Protein AF-A0A2W5XEI6-F1 (afdb_monomer)

Mean predicted aligned error: 8.84 Å

Structure (mmCIF, N/CA/C/O backbone):
data_AF-A0A2W5XEI6-F1
#
_entry.id   AF-A0A2W5XEI6-F1
#
loop_
_atom_site.group_PDB
_atom_site.id
_atom_site.type_symbol
_atom_site.label_atom_id
_atom_site.label_alt_id
_atom_site.label_comp_id
_atom_site.label_asym_id
_atom_site.label_entity_id
_atom_site.label_seq_id
_atom_site.pdbx_PDB_ins_code
_atom_site.Cartn_x
_atom_site.Cartn_y
_atom_site.Cartn_z
_atom_site.occupancy
_atom_site.B_iso_or_equiv
_atom_site.auth_seq_id
_atom_site.auth_comp_id
_atom_site.auth_asym_id
_atom_site.auth_atom_id
_atom_site.pdbx_PDB_model_num
ATOM 1 N N . MET A 1 1 ? -6.142 2.911 18.989 1.00 68.00 1 MET A N 1
ATOM 2 C CA . MET A 1 1 ? -6.221 1.811 17.996 1.00 68.00 1 MET A CA 1
ATOM 3 C C . MET A 1 1 ? -6.666 2.316 16.621 1.00 68.00 1 MET A C 1
ATOM 5 O O . MET A 1 1 ? -5.865 2.288 15.700 1.00 68.00 1 MET A O 1
ATOM 9 N N . LYS A 1 2 ? -7.888 2.855 16.476 1.00 72.12 2 LYS A N 1
ATOM 10 C CA . LYS A 1 2 ? -8.431 3.325 15.181 1.00 72.12 2 LYS A CA 1
ATOM 11 C C . LYS A 1 2 ? -7.622 4.457 14.532 1.00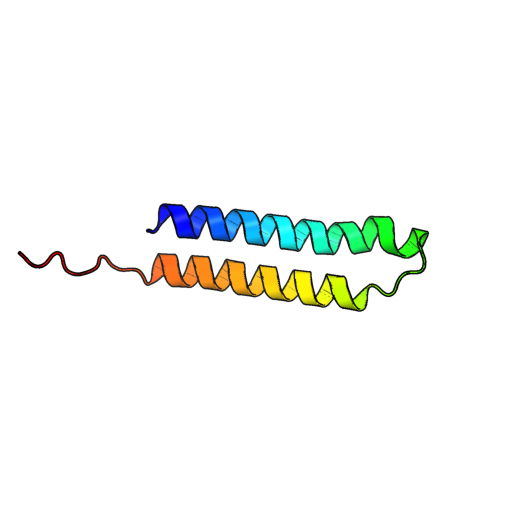 72.12 2 LYS A C 1
ATOM 13 O O . LYS A 1 2 ? -7.326 4.388 13.349 1.00 72.12 2 LYS A O 1
ATOM 18 N N . THR A 1 3 ? -7.185 5.441 15.321 1.00 77.56 3 THR A N 1
ATOM 19 C CA . THR A 1 3 ? -6.339 6.549 14.840 1.00 77.56 3 THR A CA 1
ATOM 20 C C . THR A 1 3 ? -4.998 6.065 14.285 1.00 77.56 3 THR A C 1
ATOM 22 O O . THR A 1 3 ? -4.564 6.540 13.245 1.00 77.56 3 THR A O 1
ATOM 25 N N . LEU A 1 4 ? -4.368 5.077 14.932 1.00 77.94 4 LEU A N 1
ATOM 26 C CA . LEU A 1 4 ? -3.122 4.476 14.443 1.00 77.94 4 LEU A CA 1
ATOM 27 C C . LEU A 1 4 ? -3.332 3.762 13.102 1.00 77.94 4 LEU A C 1
ATOM 29 O O . LEU A 1 4 ? -2.538 3.962 12.192 1.00 77.94 4 LEU A O 1
ATOM 33 N N . ALA A 1 5 ? -4.419 2.998 12.951 1.00 79.00 5 ALA A N 1
ATOM 34 C CA . ALA A 1 5 ? -4.747 2.336 11.687 1.00 79.00 5 ALA A CA 1
ATOM 35 C C . ALA A 1 5 ? -5.040 3.328 10.551 1.00 79.00 5 ALA A C 1
ATOM 37 O O . ALA A 1 5 ? -4.630 3.090 9.418 1.00 79.00 5 ALA A O 1
ATOM 38 N N . LEU A 1 6 ? -5.686 4.459 10.853 1.00 83.06 6 LEU A N 1
ATOM 39 C CA . LEU A 1 6 ? -5.890 5.539 9.886 1.00 83.06 6 LEU A CA 1
ATOM 40 C C . LEU A 1 6 ? -4.551 6.140 9.433 1.00 83.06 6 LEU A C 1
ATOM 42 O O . LEU A 1 6 ? -4.314 6.284 8.238 1.00 83.06 6 LEU A O 1
ATOM 46 N N . VAL A 1 7 ? -3.665 6.459 10.380 1.00 87.25 7 VAL A N 1
ATOM 47 C CA . VAL A 1 7 ? -2.340 7.026 10.084 1.00 87.25 7 VAL A CA 1
ATOM 48 C C . VAL A 1 7 ? -1.505 6.050 9.252 1.00 87.25 7 VAL A C 1
ATOM 50 O O . VAL A 1 7 ? -0.934 6.446 8.239 1.00 87.25 7 VAL A O 1
ATOM 53 N N . LEU A 1 8 ? -1.491 4.767 9.620 1.00 86.12 8 LEU A N 1
ATOM 54 C CA . LEU A 1 8 ? -0.823 3.712 8.853 1.00 86.12 8 LEU A CA 1
ATOM 55 C C . LEU A 1 8 ? -1.391 3.580 7.440 1.00 86.12 8 LEU A C 1
ATOM 57 O O . LEU A 1 8 ? -0.615 3.520 6.489 1.00 86.12 8 LEU A O 1
ATOM 61 N N . ALA A 1 9 ? -2.717 3.587 7.284 1.00 81.75 9 ALA A N 1
ATOM 62 C CA . ALA A 1 9 ? -3.344 3.551 5.968 1.00 81.75 9 ALA A CA 1
ATOM 63 C C . ALA A 1 9 ? -2.875 4.728 5.100 1.00 81.75 9 ALA A C 1
ATOM 65 O O . ALA A 1 9 ? -2.435 4.507 3.975 1.00 81.75 9 ALA A O 1
ATOM 66 N N . ILE A 1 10 ? -2.880 5.956 5.628 1.00 89.19 10 ILE A N 1
ATOM 67 C CA . ILE A 1 10 ? -2.429 7.147 4.891 1.00 89.19 10 ILE A CA 1
ATOM 68 C C . ILE A 1 10 ? -0.966 7.004 4.454 1.00 89.19 10 ILE A C 1
ATOM 70 O O . ILE A 1 10 ? -0.661 7.221 3.284 1.00 89.19 10 ILE A O 1
ATOM 74 N N . ILE A 1 11 ? -0.069 6.597 5.358 1.00 90.31 11 ILE A N 1
ATOM 75 C CA . ILE A 1 11 ? 1.356 6.409 5.041 1.00 90.31 11 ILE A CA 1
ATOM 76 C C . ILE A 1 11 ? 1.530 5.363 3.933 1.00 90.31 11 ILE A C 1
ATOM 78 O O . ILE A 1 11 ? 2.268 5.596 2.978 1.00 90.31 11 ILE A O 1
ATOM 82 N N . LEU A 1 12 ? 0.824 4.235 4.023 1.00 88.25 12 LEU A N 1
ATOM 83 C CA . LEU A 1 12 ? 0.883 3.168 3.023 1.00 88.25 12 LEU A CA 1
ATOM 84 C C . LEU A 1 12 ? 0.363 3.633 1.657 1.00 88.25 12 LEU A C 1
ATOM 86 O O . LEU A 1 12 ? 0.977 3.328 0.637 1.00 88.25 12 LEU A O 1
ATOM 90 N N . PHE A 1 13 ? -0.706 4.429 1.621 1.00 85.62 13 PHE A N 1
ATOM 91 C CA . PHE A 1 13 ? -1.202 5.035 0.383 1.00 85.62 13 PHE A CA 1
ATOM 92 C C . PHE A 1 13 ? -0.198 6.022 -0.224 1.00 85.62 13 PHE A C 1
ATOM 94 O O . PHE A 1 13 ? 0.024 5.996 -1.433 1.00 85.62 13 PHE A O 1
ATOM 101 N N . VAL A 1 14 ? 0.451 6.854 0.595 1.00 86.50 14 VAL A N 1
ATOM 102 C CA . VAL A 1 14 ? 1.498 7.777 0.126 1.00 86.50 14 VAL A CA 1
ATOM 103 C C . VAL A 1 14 ? 2.683 7.001 -0.450 1.00 86.50 14 VAL A C 1
ATOM 105 O O . VAL A 1 14 ? 3.139 7.319 -1.545 1.00 86.50 14 VAL A O 1
ATOM 108 N N . LEU A 1 15 ? 3.148 5.947 0.225 1.00 81.75 15 LEU A N 1
ATOM 109 C CA . LEU A 1 15 ? 4.224 5.088 -0.278 1.00 81.75 15 LEU A CA 1
ATOM 110 C C . LEU A 1 15 ? 3.835 4.365 -1.573 1.00 81.75 15 LEU A C 1
ATOM 112 O O . LEU A 1 15 ? 4.663 4.262 -2.475 1.00 81.75 15 LEU A O 1
ATOM 116 N N . ALA A 1 16 ? 2.585 3.913 -1.702 1.00 80.19 16 ALA A N 1
ATOM 117 C CA . ALA A 1 16 ? 2.084 3.309 -2.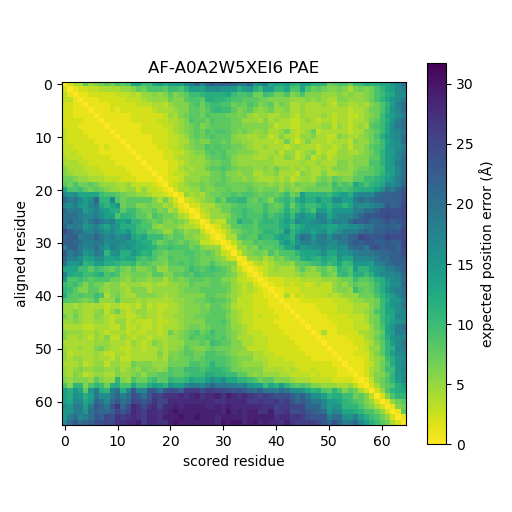934 1.00 80.19 16 ALA A CA 1
ATOM 118 C C . ALA A 1 16 ? 2.120 4.303 -4.107 1.00 80.19 16 ALA A C 1
ATOM 120 O O . ALA A 1 16 ? 2.583 3.961 -5.195 1.0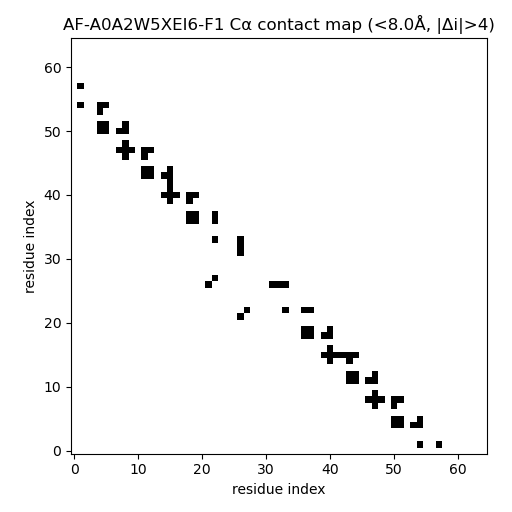0 80.19 16 ALA A O 1
ATOM 121 N N . LEU A 1 17 ? 1.689 5.548 -3.874 1.00 81.56 17 LEU A N 1
ATOM 122 C CA . LEU A 1 17 ? 1.722 6.611 -4.879 1.00 81.56 17 LEU A CA 1
ATOM 123 C C . LEU A 1 17 ? 3.153 7.005 -5.249 1.00 81.56 17 LEU A C 1
ATOM 125 O O . LEU A 1 17 ? 3.435 7.177 -6.430 1.00 81.56 17 LEU A O 1
ATOM 129 N N . LEU A 1 18 ? 4.059 7.104 -4.272 1.00 80.50 18 LEU A N 1
ATOM 130 C CA . LEU A 1 18 ? 5.478 7.393 -4.505 1.00 80.50 18 LEU A CA 1
ATOM 131 C C . LEU A 1 18 ? 6.186 6.263 -5.256 1.00 80.50 18 LEU A C 1
ATOM 133 O O . LEU A 1 18 ? 7.011 6.529 -6.126 1.00 80.50 18 LEU A O 1
ATOM 137 N N . ALA A 1 19 ? 5.851 5.005 -4.964 1.00 76.88 19 ALA A N 1
ATOM 138 C CA . ALA A 1 19 ? 6.369 3.865 -5.710 1.00 76.88 19 ALA A CA 1
ATOM 139 C C . ALA A 1 19 ? 5.936 3.937 -7.181 1.00 76.88 19 ALA A C 1
ATOM 141 O O . ALA A 1 19 ? 6.752 3.724 -8.073 1.00 76.88 19 ALA A O 1
ATOM 142 N N . TRP A 1 20 ? 4.680 4.303 -7.447 1.00 74.50 20 TRP A N 1
ATOM 143 C CA . TRP A 1 20 ? 4.158 4.410 -8.809 1.00 74.50 20 TRP A CA 1
ATOM 144 C C . TRP A 1 20 ? 4.685 5.639 -9.562 1.00 74.50 20 TRP A C 1
ATOM 146 O O . TRP A 1 20 ? 5.062 5.538 -10.730 1.00 74.50 20 TRP A O 1
ATOM 156 N N . SER A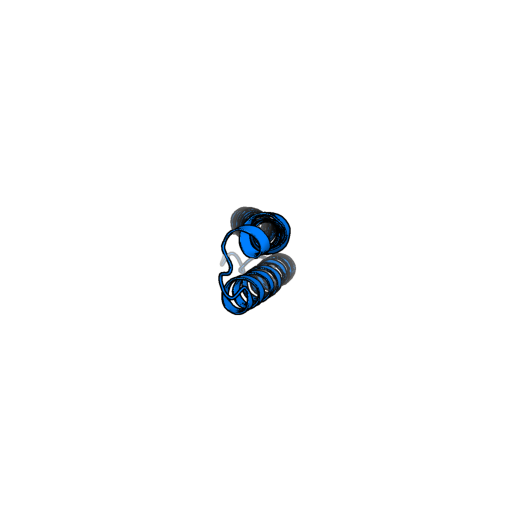 1 21 ? 4.747 6.800 -8.906 1.00 73.94 21 SER A N 1
ATOM 157 C CA . SER A 1 21 ? 5.247 8.040 -9.508 1.00 73.94 21 SER A CA 1
ATOM 158 C C . SER A 1 21 ? 6.762 8.009 -9.713 1.00 73.94 21 SER A C 1
ATOM 160 O O . SER A 1 21 ? 7.244 8.494 -10.734 1.00 73.94 21 SER A O 1
ATOM 162 N N . GLY A 1 22 ? 7.508 7.357 -8.815 1.00 66.94 22 GLY A N 1
ATOM 163 C CA . GLY A 1 22 ? 8.933 7.077 -8.985 1.00 66.94 22 GLY A CA 1
ATOM 164 C C . GLY A 1 22 ? 9.213 6.225 -10.226 1.00 66.94 22 GLY A C 1
ATOM 165 O O . GLY A 1 22 ? 10.139 6.523 -10.976 1.00 66.94 22 GLY A O 1
ATOM 166 N N . ILE A 1 23 ? 8.362 5.235 -10.517 1.00 64.69 23 ILE A N 1
ATOM 167 C CA . ILE A 1 23 ? 8.425 4.465 -11.772 1.00 64.69 23 ILE A CA 1
ATOM 168 C C . ILE A 1 23 ? 8.133 5.339 -12.985 1.00 64.69 23 ILE A C 1
ATOM 170 O O . ILE A 1 23 ? 8.866 5.276 -13.966 1.00 64.69 23 ILE A O 1
ATOM 174 N N . ALA A 1 24 ? 7.090 6.162 -12.937 1.00 62.97 24 ALA A N 1
ATOM 175 C CA . ALA A 1 24 ? 6.715 6.986 -14.083 1.00 62.97 24 ALA A CA 1
ATOM 176 C C . ALA A 1 24 ? 7.768 8.060 -14.418 1.00 62.97 24 ALA A C 1
ATOM 178 O O . ALA A 1 24 ? 7.966 8.371 -15.590 1.00 62.97 24 ALA A O 1
ATOM 179 N N . ALA A 1 25 ? 8.441 8.616 -13.406 1.00 65.31 25 ALA A N 1
ATOM 180 C CA . ALA A 1 25 ? 9.343 9.754 -13.575 1.00 65.31 25 ALA A CA 1
ATOM 181 C C . ALA A 1 25 ? 10.831 9.377 -13.681 1.00 65.31 25 ALA A C 1
ATOM 183 O O . ALA A 1 25 ? 11.550 9.991 -14.465 1.00 65.31 25 ALA A O 1
ATOM 184 N N . PHE A 1 26 ? 11.313 8.398 -12.907 1.00 63.34 26 PHE A N 1
ATOM 185 C CA . PHE A 1 26 ? 12.754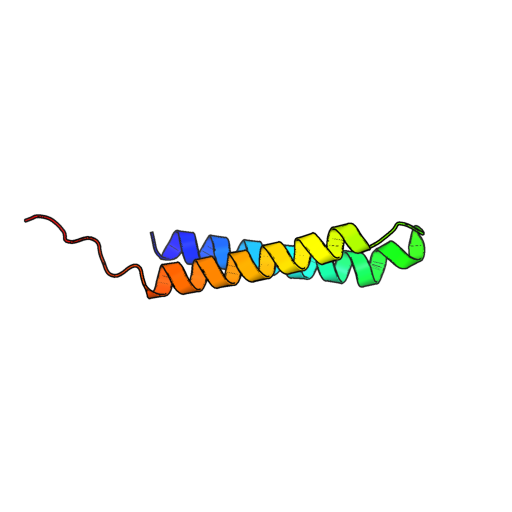 8.122 -12.787 1.00 63.34 26 PHE A CA 1
ATOM 186 C C . PHE A 1 26 ? 13.223 6.878 -13.540 1.00 63.34 26 PHE A C 1
ATOM 188 O O . PHE A 1 26 ? 14.370 6.827 -13.982 1.00 63.34 26 PHE A O 1
ATOM 195 N N . LEU A 1 27 ? 12.367 5.871 -13.716 1.00 64.38 27 LEU A N 1
ATOM 196 C CA . LEU A 1 27 ? 12.798 4.602 -14.303 1.00 64.38 27 LEU A CA 1
ATOM 197 C C . LEU A 1 27 ? 13.124 4.643 -15.805 1.00 64.38 27 LEU A C 1
ATOM 199 O O . LEU A 1 27 ? 14.122 4.028 -16.187 1.00 64.38 27 LEU A O 1
ATOM 203 N N . PRO A 1 28 ? 12.394 5.395 -16.654 1.00 63.72 28 PRO A N 1
ATOM 204 C CA . PRO A 1 28 ? 12.769 5.562 -18.058 1.00 63.72 28 PRO A CA 1
ATOM 205 C C . PRO A 1 28 ? 14.138 6.234 -18.225 1.00 63.72 28 PRO A C 1
ATOM 207 O O . PRO A 1 28 ? 14.846 5.955 -19.186 1.00 63.72 28 PRO A O 1
ATOM 210 N N . ALA A 1 29 ? 14.523 7.099 -17.280 1.00 65.94 29 ALA A N 1
ATOM 211 C CA . ALA A 1 29 ? 15.779 7.842 -17.324 1.00 65.94 29 ALA A CA 1
ATOM 212 C C . ALA A 1 29 ? 17.000 7.017 -16.877 1.00 65.94 29 ALA A C 1
ATOM 214 O O . ALA A 1 29 ? 18.123 7.351 -17.244 1.00 65.94 29 ALA A O 1
ATOM 215 N N . LEU A 1 30 ? 16.796 5.953 -16.090 1.00 67.94 30 LEU A N 1
ATOM 216 C CA . LEU A 1 30 ? 17.876 5.149 -15.502 1.00 67.94 30 LEU A CA 1
ATOM 217 C C . LEU A 1 30 ? 18.028 3.755 -16.132 1.00 67.94 30 LEU A C 1
ATOM 219 O O . LEU A 1 30 ? 18.990 3.059 -15.819 1.00 67.94 30 LEU A O 1
ATOM 223 N N . GLY A 1 31 ? 17.105 3.330 -17.005 1.00 65.44 31 GLY A N 1
ATOM 224 C CA . GLY A 1 31 ? 17.157 2.010 -17.651 1.00 65.44 31 GLY A CA 1
ATOM 225 C C . GLY A 1 31 ? 17.006 0.833 -16.676 1.00 65.44 31 GLY A C 1
ATOM 226 O O . GLY A 1 31 ? 17.424 -0.280 -16.984 1.00 65.44 31 GLY A O 1
ATOM 227 N N . ILE A 1 32 ? 16.441 1.081 -15.491 1.00 67.31 32 ILE A N 1
ATOM 228 C CA . ILE A 1 32 ? 16.280 0.092 -14.419 1.00 67.31 32 ILE A CA 1
ATOM 229 C C . ILE A 1 32 ? 14.916 -0.590 -14.543 1.00 67.31 32 ILE A C 1
ATOM 231 O O . ILE A 1 32 ? 13.899 0.048 -14.809 1.00 67.31 32 ILE A O 1
ATOM 235 N N . ASP A 1 33 ? 14.902 -1.898 -14.304 1.00 68.06 33 ASP A N 1
ATOM 236 C CA . ASP A 1 33 ? 13.723 -2.749 -14.404 1.00 68.06 33 ASP A CA 1
ATOM 237 C C . ASP A 1 33 ? 12.665 -2.399 -13.330 1.00 68.06 33 ASP A C 1
ATOM 239 O O . ASP A 1 33 ? 12.856 -2.594 -12.126 1.00 68.06 33 ASP A O 1
ATOM 243 N N . GLY A 1 34 ? 11.527 -1.841 -13.758 1.00 66.25 34 GLY A N 1
ATOM 244 C CA . GLY A 1 34 ? 10.500 -1.273 -12.867 1.00 66.25 34 GLY A CA 1
ATOM 245 C C . GLY A 1 34 ? 9.518 -2.231 -12.245 1.00 66.25 34 GLY A C 1
ATOM 246 O O . GLY A 1 34 ? 8.663 -1.844 -11.443 1.00 66.25 34 GLY A O 1
ATOM 247 N N . THR A 1 35 ? 9.676 -3.503 -12.567 1.00 67.69 35 THR A N 1
ATOM 248 C CA . THR A 1 35 ? 8.824 -4.579 -12.082 1.00 67.69 35 THR A CA 1
ATOM 249 C C . THR A 1 35 ? 8.855 -4.705 -10.555 1.00 67.69 35 THR A C 1
ATOM 251 O O . THR A 1 35 ? 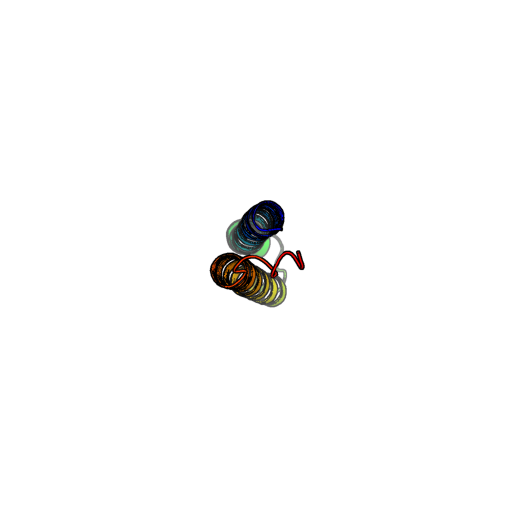7.847 -5.079 -9.955 1.00 67.69 35 THR A O 1
ATOM 254 N N . HIS A 1 36 ? 9.961 -4.348 -9.893 1.00 68.75 36 HIS A N 1
ATOM 255 C CA . HIS A 1 36 ? 10.080 -4.414 -8.433 1.00 68.75 36 HIS A CA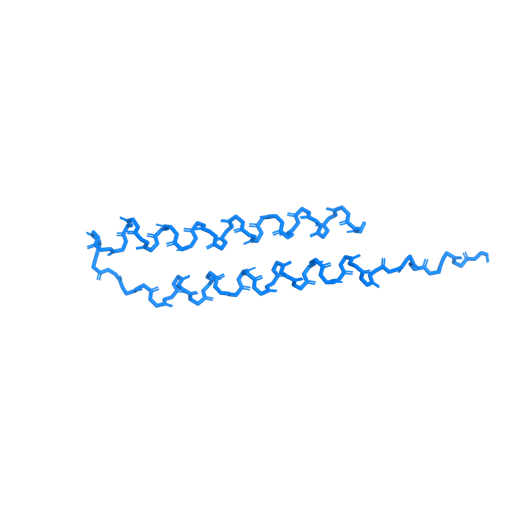 1
ATOM 256 C C . HIS A 1 36 ? 9.240 -3.345 -7.717 1.00 68.75 36 HIS A C 1
ATOM 258 O O . HIS A 1 36 ? 8.522 -3.656 -6.764 1.00 68.75 36 HIS A O 1
ATOM 264 N N . HIS A 1 37 ? 9.265 -2.103 -8.202 1.00 69.25 37 HIS A N 1
ATOM 265 C CA . HIS A 1 37 ? 8.518 -0.993 -7.605 1.00 69.25 37 HIS A CA 1
ATOM 266 C C . HIS A 1 37 ? 7.004 -1.109 -7.842 1.00 69.25 37 HIS A C 1
ATOM 268 O O . HIS A 1 37 ? 6.224 -0.727 -6.971 1.00 69.25 37 HIS A O 1
ATOM 274 N N . LEU A 1 38 ? 6.579 -1.723 -8.955 1.00 74.81 38 LEU A N 1
ATOM 275 C CA . LEU A 1 38 ? 5.163 -2.000 -9.221 1.00 74.81 38 LEU A CA 1
ATOM 276 C C . LEU A 1 38 ? 4.591 -2.999 -8.209 1.00 74.81 38 LEU A C 1
ATOM 278 O O . LEU A 1 38 ? 3.517 -2.772 -7.652 1.00 74.81 38 LEU A O 1
ATOM 282 N N . LYS A 1 39 ? 5.332 -4.078 -7.915 1.00 77.62 39 LYS A N 1
ATOM 283 C CA . LYS A 1 39 ? 4.935 -5.075 -6.905 1.00 77.62 39 LYS A CA 1
ATOM 284 C C . LYS A 1 39 ? 4.787 -4.437 -5.524 1.00 77.62 39 LYS A C 1
ATOM 286 O O . LYS A 1 39 ? 3.810 -4.708 -4.833 1.00 77.62 39 LYS A O 1
ATOM 291 N N . HIS A 1 40 ? 5.720 -3.561 -5.150 1.00 77.94 40 HIS A N 1
ATOM 292 C CA . HIS A 1 40 ? 5.669 -2.842 -3.876 1.00 77.94 40 HIS A CA 1
ATOM 293 C C . HIS A 1 40 ? 4.498 -1.858 -3.818 1.00 77.94 40 HIS A C 1
ATOM 295 O O . HIS A 1 40 ? 3.793 -1.828 -2.814 1.00 77.94 40 HIS A O 1
ATOM 301 N N . GLY A 1 41 ? 4.226 -1.121 -4.899 1.00 80.12 41 GLY A N 1
ATOM 302 C CA . GLY A 1 41 ? 3.065 -0.232 -4.988 1.00 80.12 41 GLY A CA 1
ATOM 303 C C . GLY A 1 41 ? 1.743 -0.971 -4.762 1.00 80.12 41 GLY A C 1
ATOM 304 O O . GLY A 1 41 ? 0.935 -0.551 -3.934 1.00 80.12 41 GLY A O 1
ATOM 305 N N . ILE A 1 42 ? 1.558 -2.118 -5.425 1.00 84.25 42 ILE A N 1
ATOM 306 C CA . ILE A 1 42 ? 0.381 -2.982 -5.238 1.00 84.25 42 ILE A CA 1
ATOM 307 C C . ILE A 1 42 ? 0.309 -3.497 -3.796 1.00 84.25 42 ILE A C 1
ATOM 309 O O . ILE A 1 42 ? -0.756 -3.465 -3.182 1.00 84.25 42 ILE A O 1
ATOM 313 N N . LEU A 1 43 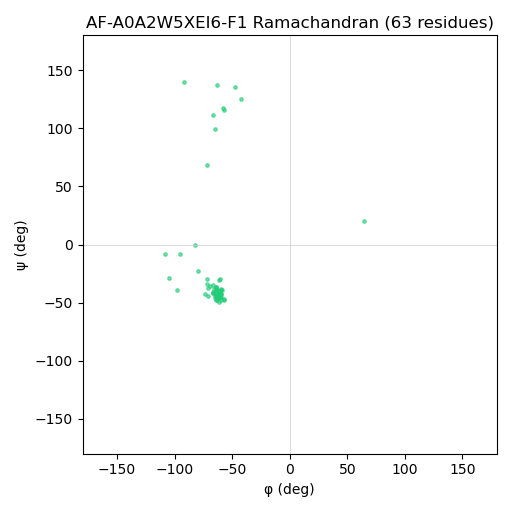? 1.436 -3.941 -3.236 1.00 87.69 43 LEU A N 1
ATOM 314 C CA . LEU A 1 43 ? 1.484 -4.481 -1.881 1.00 87.69 43 LEU A CA 1
ATOM 315 C C . LEU A 1 43 ? 1.105 -3.423 -0.836 1.00 87.69 43 LEU A C 1
ATOM 317 O O . LEU A 1 43 ? 0.253 -3.695 0.007 1.00 87.69 43 LEU A O 1
ATOM 321 N N . TYR A 1 44 ? 1.649 -2.206 -0.926 1.00 83.88 44 TYR A N 1
ATOM 322 C CA . TYR A 1 44 ? 1.289 -1.097 -0.035 1.00 83.88 44 TYR A CA 1
ATOM 323 C C . TYR A 1 44 ? -0.175 -0.674 -0.183 1.00 83.88 44 TYR A C 1
ATOM 325 O O . TYR A 1 44 ? -0.827 -0.378 0.817 1.00 83.88 44 TYR A O 1
ATOM 333 N N . PHE A 1 45 ? -0.720 -0.708 -1.400 1.00 84.94 45 PHE A N 1
ATOM 334 C CA . PHE A 1 45 ? -2.129 -0.413 -1.651 1.00 84.94 45 PHE A CA 1
ATOM 335 C C . PHE A 1 45 ? -3.056 -1.437 -0.979 1.00 84.94 45 PHE A C 1
ATOM 337 O O . PHE A 1 45 ? -3.981 -1.063 -0.256 1.00 84.94 45 PHE A O 1
ATOM 344 N N . VAL A 1 46 ? -2.771 -2.734 -1.143 1.00 90.38 46 VAL A N 1
ATOM 345 C CA . VAL A 1 46 ? -3.528 -3.816 -0.490 1.00 90.38 46 VAL A CA 1
ATOM 346 C C . VAL A 1 46 ? -3.428 -3.708 1.032 1.00 90.38 46 VAL A C 1
ATOM 348 O O . VAL A 1 46 ? -4.443 -3.810 1.719 1.00 90.38 46 VAL A O 1
ATOM 351 N N . LEU A 1 47 ? -2.232 -3.445 1.568 1.00 88.06 47 LEU A N 1
ATOM 352 C CA . LEU A 1 47 ? -2.013 -3.293 3.008 1.00 88.06 47 LEU A CA 1
ATOM 353 C C . LEU A 1 47 ? -2.758 -2.074 3.583 1.00 88.06 47 LEU A C 1
ATOM 355 O O . LEU A 1 47 ? -3.327 -2.152 4.673 1.00 88.06 47 LEU A O 1
ATOM 359 N N . GLY A 1 48 ? -2.803 -0.968 2.834 1.00 83.94 48 GLY A N 1
ATOM 360 C CA . GLY A 1 48 ? -3.567 0.231 3.182 1.00 83.94 48 GLY A CA 1
ATOM 361 C C . GLY A 1 48 ? -5.071 -0.040 3.247 1.00 83.94 48 GLY A C 1
ATOM 362 O O . GLY A 1 48 ? -5.722 0.335 4.224 1.00 83.94 48 GLY A O 1
ATOM 363 N N . ILE A 1 49 ? -5.618 -0.769 2.267 1.00 87.19 49 ILE A N 1
ATOM 364 C CA . ILE A 1 49 ? -7.019 -1.219 2.289 1.00 87.19 49 ILE A CA 1
ATOM 365 C C . ILE A 1 49 ? -7.274 -2.126 3.493 1.00 87.19 49 ILE A C 1
ATOM 367 O O . ILE A 1 49 ? -8.260 -1.930 4.202 1.00 87.19 49 ILE A O 1
ATOM 371 N N . LEU A 1 50 ? -6.382 -3.078 3.773 1.00 87.56 50 LEU A N 1
ATOM 372 C CA . LEU A 1 50 ? -6.514 -3.980 4.919 1.00 87.56 50 LEU A CA 1
ATOM 373 C C . LEU A 1 50 ? -6.543 -3.220 6.252 1.00 87.56 50 LEU A C 1
ATOM 375 O O . LEU A 1 50 ? -7.337 -3.562 7.127 1.00 87.56 50 LEU A O 1
ATOM 379 N N . CYS A 1 51 ? -5.751 -2.152 6.393 1.00 86.00 51 CYS A N 1
ATOM 380 C CA . CYS A 1 51 ? -5.807 -1.265 7.559 1.00 86.00 51 CYS A CA 1
ATOM 381 C C . CYS A 1 51 ? -7.163 -0.559 7.692 1.00 86.00 51 CYS A C 1
ATOM 383 O O . CYS A 1 51 ? -7.706 -0.486 8.796 1.00 86.00 51 CYS A O 1
ATOM 385 N N . LEU A 1 52 ? -7.741 -0.066 6.592 1.00 82.12 52 LEU A N 1
ATOM 386 C CA . LEU A 1 52 ? -9.064 0.572 6.603 1.00 82.12 52 LEU A CA 1
ATOM 387 C C . LEU A 1 52 ? -10.179 -0.429 6.934 1.00 82.12 52 LEU A C 1
ATOM 389 O O . LEU A 1 52 ? -11.075 -0.124 7.724 1.00 82.12 52 LEU A O 1
ATOM 393 N N . VAL A 1 53 ? -10.097 -1.640 6.380 1.00 86.25 53 VAL A N 1
ATOM 394 C CA . VAL A 1 53 ? -11.006 -2.755 6.681 1.00 86.25 53 VAL A CA 1
ATOM 395 C C . VAL A 1 53 ? -10.907 -3.122 8.161 1.00 86.25 53 VAL A C 1
ATOM 397 O O . VAL A 1 53 ? -11.920 -3.150 8.859 1.00 86.25 53 VAL A O 1
ATOM 400 N N . TRP A 1 54 ? -9.696 -3.313 8.685 1.00 84.94 54 TRP A N 1
ATOM 401 C CA . TRP A 1 54 ? -9.482 -3.590 10.104 1.00 84.94 54 TRP A CA 1
ATOM 402 C C . TRP A 1 54 ? -10.011 -2.465 10.996 1.00 84.94 54 TRP A C 1
ATOM 404 O O . TRP A 1 54 ? -10.683 -2.736 11.988 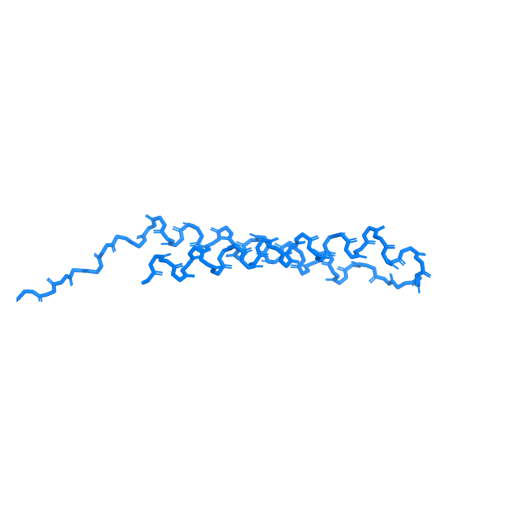1.00 84.94 54 TRP A O 1
ATOM 414 N N . MET A 1 55 ? -9.788 -1.199 10.632 1.00 81.38 55 MET A N 1
ATOM 415 C CA . MET A 1 55 ? -10.334 -0.049 11.356 1.00 81.38 55 MET A CA 1
ATOM 416 C C . MET A 1 55 ? -11.870 -0.083 11.410 1.00 81.38 55 MET A C 1
ATOM 418 O O . MET A 1 55 ? -12.451 0.234 12.451 1.00 81.38 55 MET A O 1
ATOM 422 N N . ARG A 1 56 ? -12.531 -0.492 10.318 1.00 80.56 56 ARG A N 1
ATOM 423 C CA . ARG A 1 56 ? -13.994 -0.625 10.238 1.00 80.56 56 ARG A CA 1
ATOM 424 C C . ARG A 1 56 ? -14.535 -1.777 11.087 1.00 80.56 56 ARG A C 1
ATOM 426 O O . ARG A 1 56 ? -15.634 -1.639 11.632 1.00 80.56 56 ARG A O 1
ATOM 433 N N . PHE A 1 57 ? -13.803 -2.886 11.179 1.00 81.88 57 PHE A N 1
ATOM 434 C CA . PHE A 1 57 ? -14.209 -4.087 11.922 1.00 81.88 57 PHE A CA 1
ATOM 435 C C . PHE A 1 57 ? -13.666 -4.160 13.350 1.00 81.88 57 PHE A C 1
ATOM 437 O O . PHE A 1 57 ? -14.128 -4.987 14.129 1.00 81.88 57 PHE A O 1
ATOM 444 N N . SER A 1 58 ? -12.770 -3.252 13.735 1.00 72.31 58 SER A N 1
ATOM 445 C CA . SER A 1 58 ? -12.371 -3.035 15.126 1.00 72.31 58 SER A CA 1
ATOM 446 C C . SER A 1 58 ? -13.509 -2.354 15.891 1.00 72.31 58 SER A C 1
ATOM 448 O O . SER A 1 58 ? -13.443 -1.174 16.254 1.00 72.31 58 SER A O 1
ATOM 450 N N . ALA A 1 59 ? -14.609 -3.077 16.093 1.00 60.91 59 ALA A N 1
ATOM 451 C CA . ALA A 1 59 ? -15.575 -2.771 17.133 1.00 60.91 59 ALA A CA 1
ATOM 452 C C . ALA A 1 59 ? -14.862 -2.921 18.482 1.00 60.91 59 ALA A C 1
ATOM 454 O O . ALA A 1 59 ? -14.021 -3.802 18.648 1.00 60.91 59 ALA A O 1
ATOM 455 N N . SER A 1 60 ? -15.119 -1.973 19.378 1.00 59.66 60 SER A N 1
ATOM 456 C CA . SER A 1 60 ? -14.469 -1.829 20.677 1.00 59.66 60 SER A CA 1
ATOM 457 C C . SER A 1 60 ? -14.320 -3.188 21.359 1.00 59.66 60 SER A C 1
ATOM 459 O O . SER A 1 60 ? -15.315 -3.895 21.506 1.00 59.66 60 SER A O 1
ATOM 461 N N . ALA A 1 61 ? -13.092 -3.547 21.747 1.00 60.22 61 ALA A N 1
ATOM 462 C CA . ALA A 1 61 ? -12.880 -4.668 22.654 1.00 60.22 61 ALA A CA 1
ATOM 463 C C . ALA A 1 61 ? -13.856 -4.510 23.836 1.00 60.22 61 ALA A C 1
ATOM 465 O O . ALA A 1 61 ? -14.025 -3.372 24.293 1.00 60.22 61 ALA A O 1
ATOM 466 N N . PRO A 1 62 ? -14.543 -5.579 24.278 1.00 52.94 62 PRO A N 1
ATOM 467 C CA . PRO A 1 62 ? -15.403 -5.485 25.443 1.00 52.94 62 PRO A CA 1
ATOM 468 C C . PRO A 1 62 ? -14.535 -4.989 26.597 1.00 52.94 62 PRO A C 1
ATOM 470 O O . PRO A 1 62 ? -13.548 -5.624 26.962 1.00 52.94 62 PRO A O 1
ATOM 473 N N . THR A 1 63 ? -14.850 -3.799 27.102 1.00 58.03 63 THR A N 1
ATOM 474 C CA . THR A 1 63 ? -14.323 -3.336 28.379 1.00 58.03 63 THR A CA 1
ATOM 475 C C . THR A 1 63 ? -14.908 -4.289 29.411 1.00 58.03 63 THR A C 1
ATOM 477 O O . THR A 1 63 ? -16.094 -4.187 29.718 1.00 58.03 63 THR A O 1
ATOM 480 N N . GLU A 1 64 ? -14.129 -5.280 29.843 1.00 54.22 64 GLU A N 1
ATOM 481 C CA . GLU A 1 64 ? -14.511 -6.133 30.966 1.00 54.22 64 GLU A CA 1
ATOM 482 C C . GLU A 1 64 ? -14.728 -5.213 32.176 1.00 54.22 64 GLU A C 1
ATOM 484 O O . GLU A 1 64 ? -13.842 -4.432 32.538 1.00 54.22 64 GLU A O 1
ATOM 489 N N . ALA A 1 65 ? -15.970 -5.213 32.663 1.00 53.34 65 ALA A N 1
ATOM 490 C CA . ALA A 1 65 ? -16.473 -4.390 33.757 1.00 53.34 65 ALA A CA 1
ATOM 491 C C . ALA A 1 65 ? -16.206 -5.051 35.111 1.00 53.34 65 ALA A C 1
ATOM 493 O O . ALA A 1 65 ? -16.261 -6.301 35.168 1.00 53.34 65 ALA A O 1
#

Sequence (65 aa):
MKTLALVLAIILFVLALLAWSGIAAFLPALGIDGTHHLKHGILYFVLGILCLVWMRFSASAPTEA

pLDDT: mean 75.43, std 10.3, range [52.94, 90.38]

Foldseek 3Di:
DLVVLLVLLVVLQVLLVCLVVCCVPPCVVPVDDSPVSNVSSVVSNVVSVVSVVCSVVCDDDPPPD

Secondary structure (DSSP, 8-state):
-HHHHHHHHHHHHHHHHHHHHHHHHHHHHHT--THHHHHHHHHHHHHHHHHHHHHHH--------

Radius of gyration: 16.32 Å; Cα contacts (8 Å, |Δi|>4): 48; chains: 1; bounding box: 34×16×52 Å

Solvent-accessible surface area (backbone atoms only — not comparable to full-atom values): 3574 Å² total; per-residue (Å²): 112,56,68,58,31,52,52,50,20,52,52,25,44,52,52,16,49,49,32,49,49,46,45,73,68,49,27,82,79,66,79,51,82,55,69,63,42,52,54,49,18,52,49,28,42,52,52,18,50,49,30,50,52,48,44,72,66,60,64,79,75,82,78,84,125

Nearest PDB structures (foldseek):
  7a0g-assembly1_JJJ  TM=7.384E-01  e=6.888E+00  Serratia marcescens
  7a0g-assembly1_III  TM=4.195E-01  e=5.785E+00  Serratia marcescens
  6grj-assembly1_I  TM=4.085E-01  e=5.458E+00  Aeromonas hydrophila
  6h2f-assembly1_D  TM=4.145E-01  e=4.859E+00  Aeromonas hydrophila subsp. hydrophila AL09-71